Protein AF-A0A7S1BRN6-F1 (afdb_monomer_lite)

Foldseek 3Di:
DKWKKFFDDPPDDLQLQLVLLCVLDVVADSVNSSVQSVVRNVPRMGTSDDDDPVVSVSSCVSSVVSVTDMDMDPPDPDDPPPPPDDDDPPPDDDDDDDDDDDDDD

Secondary structure (DSSP, 8-state):
-EEEEEE--SSS-HHHHHHHHHHH-TTS-HHHHHHHHHHHHHHSEEEEEEE-HHHHHHHHHHHHTTT--EEEEE---S---------------------------

Organism: NCBI:txid216773

InterPro domains:
  IPR003769 Adaptor protein ClpS, core [PF02617] (1-68)
  IPR014719 Ribosomal protein bL12, C-terminal/adaptor protein ClpS-l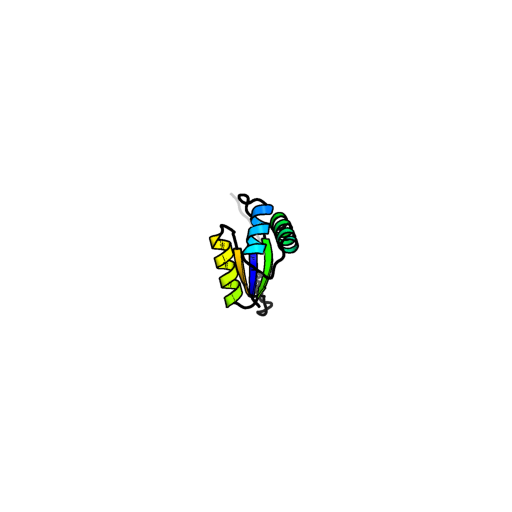ike [G3DSA:3.30.1390.10] (1-75)
  IPR014719 Ribosomal protein bL12, C-terminal/adaptor protein ClpS-like [SSF54736] (1-71)
  IPR022935 ATP-dependent Clp protease adaptor protein ClpS [PTHR33473] (2-75)

pLDDT: mean 83.33, std 19.56, range [42.28, 97.81]

Structure (mmCIF, N/CA/C/O backbone):
data_AF-A0A7S1BRN6-F1
#
_entry.id   AF-A0A7S1BRN6-F1
#
loop_
_atom_site.group_PDB
_atom_site.id
_atom_site.type_symbol
_atom_site.label_atom_id
_atom_site.label_alt_id
_atom_site.label_comp_id
_atom_site.label_asym_id
_atom_site.label_entity_id
_atom_site.label_seq_id
_atom_site.pdbx_PDB_ins_code
_atom_site.Cartn_x
_atom_site.Cartn_y
_atom_site.Cartn_z
_atom_site.occupancy
_atom_site.B_iso_or_equiv
_atom_site.auth_seq_id
_atom_site.auth_comp_id
_atom_site.auth_asym_id
_atom_site.auth_atom_id
_atom_site.pdbx_PDB_model_num
ATOM 1 N N . MET A 1 1 ? -17.439 3.113 4.882 1.00 90.94 1 MET A N 1
ATOM 2 C CA . MET A 1 1 ? -15.995 2.941 5.174 1.00 90.94 1 MET A CA 1
ATOM 3 C C . MET A 1 1 ? -15.162 3.883 4.297 1.00 90.94 1 MET A C 1
ATOM 5 O O . MET A 1 1 ? -15.743 4.573 3.469 1.00 90.94 1 MET A O 1
ATOM 9 N N . TRP A 1 2 ? -13.842 3.970 4.485 1.00 95.75 2 TRP A N 1
ATOM 10 C CA . TRP A 1 2 ? -12.911 4.738 3.646 1.00 95.75 2 TRP A CA 1
ATOM 11 C C . TRP A 1 2 ? -11.803 3.833 3.115 1.00 95.75 2 TRP A C 1
ATOM 13 O O . TRP A 1 2 ? -11.239 3.039 3.861 1.00 95.75 2 TRP A O 1
ATOM 23 N N . LYS A 1 3 ? -11.503 3.963 1.827 1.00 96.25 3 LYS A N 1
ATOM 24 C CA . LYS A 1 3 ? -10.475 3.216 1.105 1.00 96.25 3 LYS A CA 1
ATOM 25 C C . LYS A 1 3 ? -9.189 4.020 1.063 1.00 96.25 3 LYS A C 1
ATOM 27 O O . LYS A 1 3 ? -9.230 5.206 0.743 1.00 96.25 3 LYS A O 1
ATOM 32 N N . VAL A 1 4 ? -8.071 3.360 1.334 1.00 96.81 4 VAL A N 1
ATOM 33 C CA . VAL A 1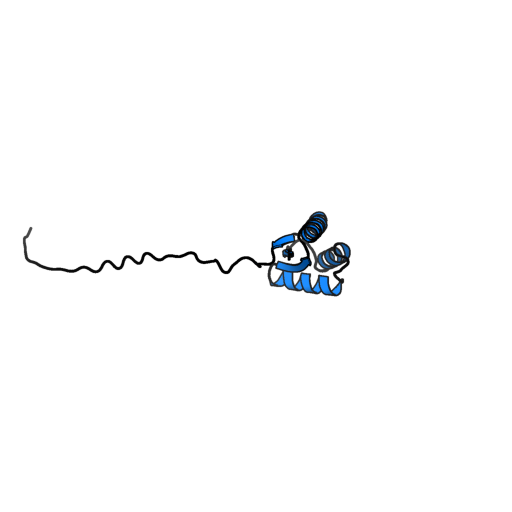 4 ? -6.726 3.871 1.053 1.00 96.81 4 VAL A CA 1
ATOM 34 C C . VAL A 1 4 ? -6.274 3.249 -0.263 1.00 96.81 4 VAL A C 1
ATOM 36 O O . VAL A 1 4 ? -6.256 2.024 -0.390 1.00 96.81 4 VAL A O 1
ATOM 39 N N . LEU A 1 5 ? -5.961 4.085 -1.246 1.00 97.50 5 LEU A N 1
ATOM 40 C CA . LEU A 1 5 ? -5.577 3.673 -2.593 1.00 97.50 5 LEU A CA 1
ATOM 41 C C . LEU A 1 5 ? -4.121 4.058 -2.845 1.00 97.50 5 LEU A C 1
ATOM 43 O O . LEU A 1 5 ? -3.763 5.220 -2.647 1.00 97.50 5 LEU A O 1
ATOM 47 N N . LEU A 1 6 ? -3.320 3.093 -3.289 1.00 97.81 6 LEU A N 1
ATOM 48 C CA . LEU A 1 6 ? -1.963 3.297 -3.792 1.00 97.81 6 LEU A CA 1
ATOM 49 C C . LEU A 1 6 ? -2.020 3.575 -5.292 1.00 97.81 6 LEU A C 1
ATOM 51 O O . LEU A 1 6 ? -2.794 2.926 -5.993 1.00 97.81 6 LEU A O 1
ATOM 55 N N . HIS A 1 7 ? -1.211 4.516 -5.766 1.00 97.06 7 HIS A N 1
ATOM 56 C CA . HIS A 1 7 ? -1.029 4.819 -7.184 1.00 97.06 7 HIS A CA 1
ATOM 57 C C . HIS A 1 7 ? 0.328 4.312 -7.651 1.00 97.06 7 HIS A C 1
ATOM 59 O O . HIS A 1 7 ? 1.299 4.373 -6.899 1.00 97.06 7 HIS A O 1
ATOM 65 N N . ASN A 1 8 ? 0.373 3.801 -8.877 1.00 94.69 8 ASN A N 1
ATOM 66 C CA . ASN A 1 8 ? 1.616 3.364 -9.496 1.00 94.69 8 ASN A CA 1
ATOM 67 C C . ASN A 1 8 ? 2.521 4.565 -9.788 1.00 94.69 8 ASN A C 1
ATOM 69 O O . ASN A 1 8 ? 2.035 5.637 -10.152 1.00 94.69 8 ASN A O 1
ATOM 73 N N . ASP A 1 9 ? 3.828 4.352 -9.681 1.00 91.75 9 ASP A N 1
ATOM 74 C CA . ASP A 1 9 ? 4.859 5.309 -10.065 1.00 91.75 9 ASP A CA 1
ATOM 75 C C . ASP A 1 9 ? 6.045 4.581 -10.723 1.00 91.75 9 ASP A C 1
ATOM 77 O O . ASP A 1 9 ? 6.158 3.359 -10.631 1.00 91.75 9 ASP A O 1
ATOM 81 N N . GLU A 1 10 ? 6.899 5.324 -11.429 1.00 89.00 10 GLU A N 1
ATOM 82 C CA . GLU A 1 10 ? 8.070 4.782 -12.144 1.00 89.00 10 GLU A CA 1
ATOM 83 C C . GLU A 1 10 ? 9.378 4.904 -11.338 1.00 89.00 10 GLU A C 1
ATOM 85 O O . GLU A 1 10 ? 10.450 4.559 -11.831 1.00 89.00 10 GLU A O 1
ATOM 90 N N . ILE A 1 11 ? 9.313 5.425 -10.109 1.00 92.12 11 ILE A N 1
ATOM 91 C CA . ILE A 1 11 ? 10.482 5.799 -9.304 1.00 92.12 11 ILE A CA 1
ATOM 92 C C . ILE A 1 11 ? 10.825 4.691 -8.301 1.00 92.12 11 ILE A C 1
ATOM 94 O O . ILE A 1 11 ? 12.000 4.387 -8.085 1.00 92.12 11 ILE A O 1
ATOM 98 N N . HIS A 1 12 ? 9.819 4.084 -7.670 1.00 94.06 12 HIS A N 1
ATOM 99 C CA . HIS A 1 12 ? 10.004 3.123 -6.588 1.00 94.06 12 HIS A CA 1
ATOM 100 C C . HIS A 1 12 ? 10.006 1.669 -7.071 1.00 94.06 12 HIS A C 1
ATOM 102 O O . HIS A 1 12 ? 9.204 1.248 -7.901 1.00 94.06 12 HIS A O 1
ATOM 108 N N . THR A 1 13 ? 10.880 0.852 -6.478 1.00 95.44 13 THR A N 1
ATOM 109 C CA . THR A 1 13 ? 10.914 -0.594 -6.736 1.00 95.44 13 THR A CA 1
ATOM 110 C C . THR A 1 13 ? 9.790 -1.322 -5.997 1.00 95.44 13 THR A C 1
ATOM 112 O O . THR A 1 13 ? 9.343 -0.893 -4.929 1.00 95.44 13 THR A O 1
ATOM 115 N N . PHE A 1 14 ? 9.388 -2.493 -6.509 1.00 95.06 14 PHE A N 1
ATOM 116 C CA . PHE A 1 14 ? 8.412 -3.363 -5.838 1.00 95.06 14 PHE A CA 1
ATOM 117 C C . PHE A 1 14 ? 8.787 -3.661 -4.386 1.00 95.06 14 PHE A C 1
ATOM 119 O O . PHE A 1 14 ? 7.917 -3.685 -3.517 1.00 95.06 14 PHE A O 1
ATOM 126 N N . GLU A 1 15 ? 10.072 -3.885 -4.108 1.00 95.94 15 GLU A N 1
ATOM 127 C CA . GLU A 1 15 ? 10.549 -4.171 -2.758 1.00 95.94 15 GLU A CA 1
ATOM 128 C C . GLU A 1 15 ? 10.377 -2.969 -1.825 1.00 95.94 15 GLU A C 1
ATOM 130 O O . GLU A 1 15 ? 9.814 -3.125 -0.742 1.00 95.94 15 GLU A O 1
ATOM 135 N N . PHE A 1 16 ? 10.767 -1.767 -2.263 1.00 96.31 16 PHE A N 1
ATOM 136 C CA . PHE A 1 16 ? 10.601 -0.553 -1.465 1.00 96.31 16 PHE A CA 1
ATOM 137 C C . PHE A 1 16 ? 9.130 -0.292 -1.124 1.00 96.31 16 PHE A C 1
ATOM 139 O O . PHE A 1 16 ? 8.793 -0.018 0.031 1.00 96.31 16 PHE A O 1
ATOM 146 N N . VAL A 1 17 ? 8.241 -0.414 -2.114 1.00 96.31 17 VAL A N 1
ATOM 147 C CA . VAL A 1 17 ? 6.796 -0.230 -1.919 1.00 96.31 17 VAL A CA 1
ATOM 148 C C . VAL A 1 17 ? 6.243 -1.291 -0.965 1.00 96.31 17 VAL A C 1
ATOM 150 O O . VAL A 1 17 ? 5.500 -0.963 -0.040 1.00 96.31 17 VAL A O 1
ATOM 153 N N . THR A 1 18 ? 6.642 -2.552 -1.146 1.00 97.06 18 THR A N 1
ATOM 154 C CA . THR A 1 18 ? 6.196 -3.676 -0.312 1.00 97.06 18 THR A CA 1
ATOM 155 C C . THR A 1 18 ? 6.593 -3.480 1.155 1.00 97.06 18 THR A C 1
ATOM 157 O O . THR A 1 18 ? 5.746 -3.585 2.044 1.00 97.06 18 THR A O 1
ATOM 160 N N . GLU A 1 19 ? 7.858 -3.147 1.416 1.00 96.94 19 GLU A N 1
ATOM 161 C CA . GLU A 1 19 ? 8.363 -2.895 2.769 1.00 96.94 19 GLU A CA 1
ATOM 162 C C . GLU A 1 19 ? 7.709 -1.663 3.397 1.00 96.94 19 GLU A C 1
ATOM 164 O O . GLU A 1 19 ? 7.312 -1.679 4.564 1.00 96.94 19 GLU A O 1
ATOM 169 N N . THR A 1 20 ? 7.524 -0.596 2.622 1.00 96.94 20 THR A N 1
ATOM 170 C CA . THR A 1 20 ? 6.886 0.628 3.116 1.00 96.94 20 THR A CA 1
ATOM 171 C C . THR A 1 20 ? 5.434 0.382 3.524 1.00 96.94 20 THR A C 1
ATOM 173 O O . THR A 1 20 ? 5.011 0.842 4.584 1.00 96.94 20 THR A O 1
ATOM 176 N N . LEU A 1 21 ? 4.670 -0.383 2.738 1.00 96.88 21 LEU A N 1
ATOM 177 C CA . LEU A 1 21 ? 3.295 -0.751 3.083 1.00 96.88 21 LEU A CA 1
ATOM 178 C C . LEU A 1 21 ? 3.230 -1.610 4.353 1.00 96.88 21 LEU A C 1
ATOM 180 O O . LEU A 1 21 ? 2.427 -1.317 5.239 1.00 96.88 21 LEU A O 1
ATOM 184 N N . ALA A 1 22 ? 4.074 -2.642 4.449 1.00 96.31 22 ALA A N 1
ATOM 185 C CA . ALA A 1 22 ? 4.083 -3.561 5.587 1.00 96.31 22 ALA A CA 1
ATOM 186 C C . ALA A 1 22 ? 4.544 -2.885 6.892 1.00 96.31 22 ALA A C 1
ATOM 188 O O . ALA A 1 22 ? 4.051 -3.204 7.972 1.00 96.31 22 ALA A O 1
ATOM 189 N N . THR A 1 23 ? 5.464 -1.920 6.804 1.00 95.69 23 THR A N 1
ATOM 190 C CA . THR A 1 23 ? 5.956 -1.173 7.974 1.00 95.69 23 THR A CA 1
ATOM 191 C C . THR A 1 23 ? 5.013 -0.053 8.406 1.00 95.69 23 THR A C 1
ATOM 193 O O . THR A 1 23 ? 4.855 0.185 9.602 1.00 95.69 23 THR A O 1
ATOM 196 N N . ALA A 1 24 ? 4.370 0.643 7.463 1.00 94.94 24 ALA A N 1
ATOM 197 C CA . ALA A 1 24 ? 3.461 1.745 7.776 1.00 94.94 24 ALA A CA 1
ATOM 198 C C . ALA A 1 24 ? 2.092 1.269 8.283 1.00 94.94 24 ALA A C 1
ATOM 200 O O . ALA A 1 24 ? 1.443 1.983 9.049 1.00 94.94 24 ALA A O 1
ATOM 201 N N . ILE A 1 25 ? 1.640 0.085 7.857 1.00 94.12 25 ILE A N 1
ATOM 202 C CA . ILE A 1 25 ? 0.327 -0.457 8.207 1.00 94.12 25 ILE A CA 1
ATOM 203 C C . ILE A 1 25 ? 0.515 -1.839 8.849 1.00 94.12 25 ILE A C 1
ATOM 205 O O . ILE A 1 25 ? 0.603 -2.833 8.131 1.00 94.12 25 ILE A O 1
ATOM 209 N N . PRO A 1 26 ? 0.489 -1.942 10.194 1.00 90.38 26 PRO A N 1
ATOM 210 C CA . PRO A 1 26 ? 0.774 -3.191 10.915 1.00 90.38 26 PRO A CA 1
ATOM 211 C C . PRO A 1 26 ? -0.168 -4.355 10.585 1.00 90.38 26 PRO A C 1
ATOM 213 O O . PRO A 1 26 ? 0.138 -5.510 10.863 1.00 90.38 26 PRO A O 1
ATOM 216 N N . THR A 1 27 ? -1.341 -4.060 10.021 1.00 92.75 27 THR A N 1
ATOM 217 C CA . THR A 1 27 ? -2.330 -5.065 9.618 1.00 92.75 27 THR A CA 1
ATOM 218 C C . THR A 1 27 ? -2.070 -5.649 8.227 1.00 92.75 27 THR A C 1
ATOM 220 O O . THR A 1 27 ? -2.789 -6.557 7.813 1.00 92.75 27 THR A O 1
ATOM 223 N N . ILE A 1 28 ? -1.071 -5.146 7.494 1.00 94.94 28 ILE A N 1
ATOM 224 C CA . ILE A 1 28 ? -0.691 -5.623 6.164 1.00 94.94 28 ILE A CA 1
ATOM 225 C C . ILE A 1 28 ? 0.614 -6.407 6.274 1.00 94.94 28 ILE A C 1
ATOM 227 O O . ILE A 1 28 ? 1.653 -5.882 6.659 1.00 94.94 28 ILE A O 1
ATOM 231 N N . THR A 1 29 ? 0.565 -7.681 5.897 1.00 96.69 29 THR A N 1
ATOM 232 C CA . THR A 1 29 ? 1.765 -8.519 5.813 1.00 96.69 29 THR A CA 1
ATOM 233 C C . THR A 1 29 ? 2.582 -8.173 4.569 1.00 96.69 29 THR A C 1
ATOM 235 O O . THR A 1 29 ? 2.033 -7.698 3.573 1.00 96.69 29 THR A O 1
ATOM 238 N N . ARG A 1 30 ? 3.885 -8.489 4.572 1.00 96.00 30 ARG A N 1
ATOM 239 C CA . ARG A 1 30 ? 4.764 -8.312 3.397 1.00 96.00 30 ARG A CA 1
ATOM 240 C C . ARG A 1 30 ? 4.201 -8.994 2.144 1.00 96.00 30 ARG A C 1
ATOM 242 O O . ARG A 1 30 ? 4.189 -8.401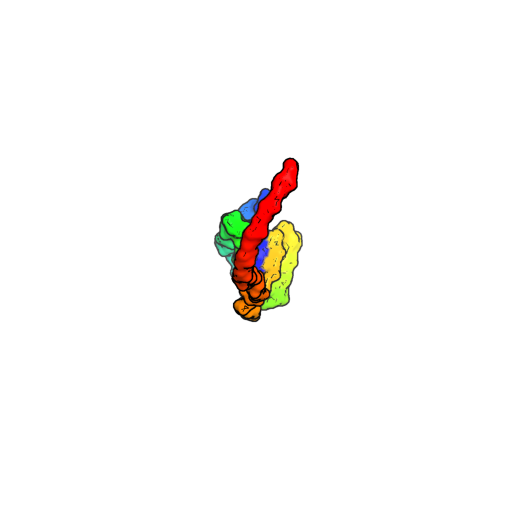 1.073 1.00 96.00 30 ARG A O 1
ATOM 249 N N . MET A 1 31 ? 3.663 -10.207 2.289 1.00 96.56 31 MET A N 1
ATOM 250 C CA . MET A 1 31 ? 3.012 -10.930 1.190 1.00 96.56 31 MET A CA 1
ATOM 251 C C . MET A 1 31 ? 1.827 -10.142 0.622 1.00 96.56 31 MET A C 1
ATOM 253 O O . MET A 1 31 ? 1.733 -9.955 -0.588 1.00 96.56 31 MET A O 1
ATOM 257 N N . LYS A 1 32 ? 0.957 -9.605 1.489 1.00 96.75 32 LYS A N 1
ATOM 258 C CA . LYS A 1 32 ? -0.198 -8.830 1.034 1.00 96.75 32 LYS A CA 1
ATOM 259 C C . LYS A 1 32 ? 0.209 -7.503 0.395 1.00 96.75 32 LYS A C 1
ATOM 261 O O . LYS A 1 32 ? -0.367 -7.105 -0.614 1.00 96.75 32 LYS A O 1
ATOM 266 N N . ALA A 1 33 ? 1.211 -6.837 0.961 1.00 97.31 33 ALA A N 1
ATOM 267 C CA . ALA A 1 33 ? 1.792 -5.628 0.394 1.00 97.31 33 ALA A CA 1
ATOM 268 C C . ALA A 1 33 ? 2.347 -5.873 -1.018 1.00 97.31 33 ALA A C 1
ATOM 270 O O . ALA A 1 33 ? 2.117 -5.059 -1.912 1.00 97.31 33 ALA A O 1
ATOM 271 N N . HIS A 1 34 ? 2.995 -7.018 -1.241 1.00 97.00 34 HIS A N 1
ATOM 272 C CA . HIS A 1 34 ? 3.504 -7.392 -2.554 1.00 97.00 34 HIS A CA 1
ATOM 273 C C . HIS A 1 34 ? 2.371 -7.582 -3.574 1.00 97.00 34 HIS A C 1
ATOM 275 O O . HIS A 1 34 ? 2.425 -7.006 -4.658 1.00 97.00 34 HIS A O 1
ATOM 281 N N . GLU A 1 35 ? 1.299 -8.298 -3.214 1.00 97.44 35 GLU A N 1
ATOM 282 C CA . GLU A 1 35 ? 0.110 -8.447 -4.073 1.00 97.44 35 GLU A CA 1
ATOM 283 C C . GLU A 1 35 ? -0.512 -7.095 -4.454 1.00 97.44 35 GLU A C 1
ATOM 285 O O . GLU A 1 35 ? -0.893 -6.876 -5.608 1.00 97.44 35 GLU A O 1
ATOM 290 N N . ILE A 1 36 ? -0.609 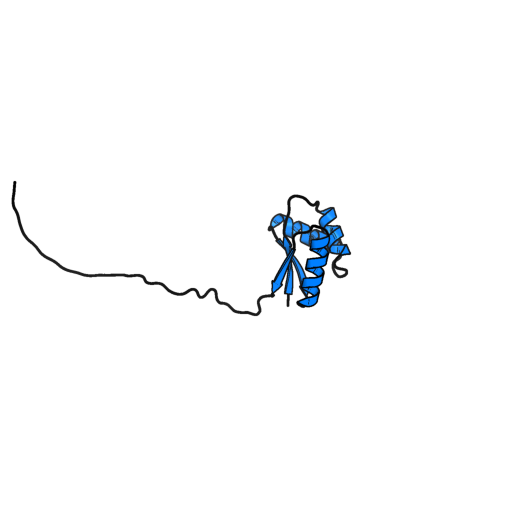-6.171 -3.491 1.00 96.88 36 ILE A N 1
ATOM 291 C CA . ILE A 1 36 ? -1.115 -4.812 -3.723 1.00 96.88 36 ILE A CA 1
ATOM 292 C C . ILE A 1 36 ? -0.199 -4.069 -4.695 1.00 96.88 36 ILE A C 1
ATOM 294 O O . ILE A 1 36 ? -0.695 -3.404 -5.605 1.00 96.88 36 ILE A O 1
ATOM 298 N N . CYS A 1 37 ? 1.118 -4.197 -4.536 1.00 96.06 37 CYS A N 1
ATOM 299 C CA . CYS A 1 37 ? 2.098 -3.569 -5.414 1.00 96.06 37 CYS A CA 1
ATOM 300 C C . CYS A 1 37 ? 1.978 -4.090 -6.854 1.00 96.06 37 CYS A C 1
ATOM 302 O O . CYS A 1 37 ? 1.870 -3.296 -7.785 1.00 96.06 37 CYS A O 1
ATOM 304 N N . VAL A 1 38 ? 1.899 -5.412 -7.040 1.00 96.12 38 VAL A N 1
ATOM 305 C CA . VAL A 1 38 ? 1.689 -6.042 -8.357 1.00 96.12 38 VAL A CA 1
ATOM 306 C C . VAL A 1 38 ? 0.362 -5.599 -8.973 1.00 96.12 38 VAL A C 1
ATOM 308 O O . VAL A 1 38 ? 0.306 -5.240 -10.148 1.00 96.12 38 VAL A O 1
ATOM 311 N N . THR A 1 39 ? -0.713 -5.563 -8.187 1.00 96.75 39 THR A N 1
ATOM 312 C CA . THR A 1 39 ? -2.022 -5.095 -8.667 1.00 96.75 39 THR A CA 1
ATOM 313 C C . THR A 1 39 ? -1.959 -3.634 -9.109 1.00 96.75 39 THR A C 1
ATOM 315 O O . THR A 1 39 ? -2.477 -3.291 -10.169 1.00 96.75 39 THR A O 1
ATOM 318 N N . THR A 1 40 ? -1.301 -2.789 -8.315 1.00 97.25 40 THR A N 1
ATOM 319 C CA . THR A 1 40 ? -1.148 -1.355 -8.579 1.00 97.25 40 THR A CA 1
ATOM 320 C C . THR A 1 40 ? -0.353 -1.107 -9.851 1.00 97.25 40 THR A C 1
ATOM 322 O O . THR A 1 40 ? -0.787 -0.312 -10.676 1.00 97.25 40 THR A O 1
ATOM 325 N N . HIS A 1 41 ? 0.745 -1.834 -10.047 1.00 94.75 41 HIS A N 1
ATOM 326 C CA . HIS A 1 41 ? 1.567 -1.730 -11.247 1.00 94.75 41 HIS A CA 1
ATOM 327 C C . HIS A 1 41 ? 0.776 -2.028 -12.525 1.00 94.75 41 HIS A C 1
ATOM 329 O O . HIS A 1 41 ? 0.849 -1.278 -13.492 1.00 94.75 41 HIS A O 1
ATOM 335 N N . ASN A 1 42 ? -0.048 -3.079 -12.505 1.00 94.81 42 ASN A N 1
ATOM 336 C CA . ASN A 1 42 ? -0.820 -3.491 -13.678 1.00 94.81 42 ASN A CA 1
ATOM 337 C C . ASN A 1 42 ? -2.038 -2.594 -13.973 1.00 94.81 42 ASN A C 1
ATOM 339 O O . ASN A 1 42 ? -2.423 -2.449 -15.128 1.00 94.81 42 ASN A O 1
ATOM 343 N N . HIS A 1 43 ? -2.665 -2.005 -12.949 1.00 95.50 43 HIS A N 1
ATOM 344 C CA . HIS A 1 43 ? -3.932 -1.265 -13.095 1.00 95.50 43 HIS A CA 1
ATOM 345 C C . HIS A 1 43 ? -3.800 0.250 -12.866 1.00 95.50 43 HIS A C 1
ATOM 347 O O . HIS A 1 43 ? -4.803 0.965 -12.845 1.00 95.50 43 HIS A O 1
ATOM 353 N N . GLY A 1 44 ? -2.591 0.745 -12.599 1.00 94.75 44 GLY A N 1
ATOM 354 C CA . GLY A 1 44 ? -2.311 2.132 -12.216 1.00 94.75 44 GLY A CA 1
ATOM 355 C C . GLY A 1 44 ? -2.681 2.487 -10.769 1.00 94.75 44 GLY A C 1
ATOM 356 O O . GLY A 1 44 ? -2.146 3.449 -10.223 1.00 94.75 44 GLY A O 1
ATOM 357 N N . ARG A 1 45 ? -3.564 1.718 -10.114 1.00 95.69 45 ARG A N 1
ATOM 358 C CA . ARG A 1 45 ? -3.936 1.895 -8.701 1.00 95.69 45 ARG A CA 1
ATOM 359 C C . ARG A 1 45 ? -4.332 0.583 -8.023 1.00 95.69 45 ARG A C 1
ATOM 361 O O . ARG A 1 45 ? -4.895 -0.298 -8.668 1.00 95.69 45 ARG A O 1
ATOM 368 N N . GLY A 1 46 ? -4.129 0.483 -6.712 1.00 96.44 46 GLY A N 1
ATOM 369 C CA . GLY A 1 46 ? -4.501 -0.686 -5.909 1.00 96.44 46 GLY A CA 1
ATOM 370 C C . GLY A 1 46 ? -5.123 -0.322 -4.563 1.00 96.44 46 GLY A C 1
ATOM 371 O O . GLY A 1 46 ? -4.788 0.690 -3.948 1.00 96.44 46 GLY A O 1
ATOM 372 N N . LEU A 1 47 ? -6.055 -1.156 -4.093 1.00 96.88 47 LEU A N 1
ATOM 373 C CA . LEU A 1 47 ? -6.657 -1.011 -2.767 1.00 96.88 47 LEU A CA 1
ATOM 374 C C . LEU A 1 47 ? -5.696 -1.532 -1.698 1.00 96.88 47 LEU A C 1
ATOM 376 O O . LEU A 1 47 ? -5.391 -2.720 -1.669 1.00 96.88 47 LEU A O 1
ATOM 380 N N . VAL A 1 48 ? -5.285 -0.653 -0.787 1.00 96.50 48 VAL A N 1
ATOM 381 C CA . VAL A 1 48 ? -4.398 -1.003 0.327 1.00 96.50 48 VAL A CA 1
ATOM 382 C C . VAL A 1 48 ? -5.203 -1.566 1.495 1.00 96.50 48 VAL A C 1
ATOM 384 O O . VAL A 1 48 ? -4.959 -2.670 1.971 1.00 96.50 48 VAL A O 1
ATOM 387 N N . THR A 1 49 ? -6.190 -0.803 1.968 1.00 95.69 49 THR A N 1
ATOM 388 C CA . THR A 1 49 ? -7.062 -1.206 3.076 1.00 95.69 49 THR A CA 1
ATOM 389 C C . THR A 1 49 ? -8.350 -0.384 3.089 1.00 95.69 49 THR A C 1
ATOM 391 O O . THR A 1 49 ? -8.444 0.663 2.442 1.00 95.69 49 THR A O 1
ATOM 394 N N . THR A 1 50 ? -9.347 -0.860 3.835 1.00 95.56 50 THR A N 1
ATOM 395 C CA . THR A 1 50 ? -10.630 -0.184 4.047 1.00 95.56 50 THR A CA 1
ATOM 396 C C . THR A 1 50 ? -10.873 -0.022 5.545 1.00 95.56 50 THR A C 1
ATOM 398 O O . THR A 1 50 ? -10.994 -1.006 6.265 1.00 95.56 50 THR A O 1
ATOM 401 N N . VAL A 1 51 ? -10.911 1.221 6.024 1.00 95.19 51 VAL A N 1
ATOM 402 C CA . VAL A 1 51 ? -10.927 1.576 7.455 1.00 95.19 51 VAL A CA 1
ATOM 403 C C . VAL A 1 51 ? -11.816 2.805 7.699 1.00 95.19 51 VAL A C 1
ATOM 405 O O . VAL A 1 51 ? -12.401 3.360 6.767 1.00 95.19 51 VAL A O 1
ATOM 408 N N . TRP A 1 52 ? -11.971 3.259 8.945 1.00 95.62 52 TRP A N 1
ATOM 409 C CA . TRP A 1 52 ? -12.674 4.519 9.223 1.00 95.62 52 TRP A CA 1
ATOM 410 C C . TRP A 1 52 ? -11.853 5.742 8.782 1.00 95.62 52 TRP A C 1
ATOM 412 O O . TRP A 1 52 ? -10.632 5.676 8.648 1.00 95.62 52 TRP A O 1
ATOM 422 N N . LYS A 1 53 ? -12.524 6.888 8.590 1.00 94.56 53 LYS A N 1
ATOM 423 C CA . LYS A 1 53 ? -11.933 8.105 7.996 1.00 94.56 53 LYS A CA 1
ATOM 424 C C . LYS A 1 53 ? -10.619 8.525 8.657 1.00 94.56 53 LYS A C 1
ATOM 426 O O . LYS A 1 53 ? -9.636 8.721 7.960 1.00 94.56 53 LYS A O 1
ATOM 431 N N . SER A 1 54 ? -10.614 8.632 9.989 1.00 96.38 54 SER A N 1
ATOM 432 C CA . SER A 1 54 ? -9.440 9.082 10.750 1.00 96.38 54 SER A CA 1
ATOM 433 C C . SER A 1 54 ? -8.212 8.201 10.482 1.00 96.38 54 SER A C 1
ATOM 435 O O . SER A 1 54 ? -7.161 8.706 10.096 1.00 96.38 54 SER A O 1
ATOM 437 N N . GLN A 1 55 ? -8.372 6.876 10.554 1.00 95.38 55 GLN A N 1
ATOM 438 C CA . GLN A 1 55 ? -7.282 5.934 10.300 1.00 95.38 55 GLN A CA 1
ATOM 439 C C . GLN A 1 55 ? -6.867 5.911 8.825 1.00 95.38 55 GLN A C 1
ATOM 441 O O . GLN A 1 55 ? -5.679 5.823 8.535 1.00 95.38 55 GLN A O 1
ATOM 446 N N . ALA A 1 56 ? -7.808 6.055 7.884 1.00 96.06 56 ALA A N 1
ATOM 447 C CA . ALA A 1 56 ? -7.471 6.180 6.465 1.00 96.06 56 ALA A CA 1
ATOM 448 C C . ALA A 1 56 ? -6.581 7.407 6.216 1.00 96.06 56 ALA A C 1
ATOM 450 O O . ALA A 1 56 ? -5.583 7.310 5.506 1.00 96.06 56 ALA A O 1
ATOM 451 N N . THR A 1 57 ? -6.907 8.547 6.834 1.00 95.62 57 THR A N 1
ATOM 452 C CA . THR A 1 57 ? -6.102 9.771 6.752 1.00 95.62 57 THR A CA 1
ATOM 453 C C . THR A 1 57 ? -4.720 9.584 7.381 1.00 95.62 57 THR A C 1
ATOM 455 O O . THR A 1 57 ? -3.732 9.981 6.771 1.00 95.62 57 THR A O 1
ATOM 458 N N . GLN A 1 58 ? -4.621 8.937 8.547 1.00 96.38 58 GLN A N 1
ATOM 459 C CA . GLN A 1 58 ? -3.328 8.650 9.184 1.00 96.38 58 GLN A CA 1
ATOM 460 C C . GLN A 1 58 ? -2.437 7.759 8.310 1.00 96.38 58 GLN A C 1
ATOM 462 O O . GLN A 1 58 ? -1.274 8.095 8.093 1.00 96.38 58 GLN A O 1
ATOM 467 N N . HIS A 1 59 ? -2.990 6.677 7.752 1.00 95.94 59 HIS A N 1
ATOM 468 C CA . HIS A 1 59 ? -2.273 5.782 6.837 1.00 95.94 59 HIS A CA 1
ATOM 469 C C . HIS A 1 59 ? -1.815 6.512 5.576 1.00 95.94 59 HIS A C 1
ATOM 471 O O . HIS A 1 59 ? -0.667 6.376 5.164 1.00 95.94 59 HIS A O 1
ATOM 477 N N . CYS A 1 60 ? -2.686 7.339 4.996 1.00 96.00 60 CYS A N 1
ATOM 478 C CA . CYS A 1 60 ? -2.365 8.152 3.827 1.00 96.00 60 CYS A CA 1
ATOM 479 C C . CYS A 1 60 ? -1.176 9.083 4.095 1.00 96.00 60 CYS A C 1
ATOM 481 O O . CYS A 1 60 ? -0.217 9.095 3.330 1.00 96.00 60 CYS A O 1
ATOM 483 N N . ILE A 1 61 ? -1.201 9.814 5.214 1.00 96.56 61 ILE A N 1
ATOM 484 C CA . ILE A 1 61 ? -0.110 10.714 5.607 1.00 96.56 61 ILE A CA 1
ATOM 485 C C . ILE A 1 61 ? 1.181 9.924 5.853 1.00 96.56 61 ILE A C 1
ATOM 487 O O . ILE A 1 61 ? 2.248 10.340 5.406 1.00 96.56 61 ILE A O 1
ATOM 491 N N . ALA A 1 62 ? 1.110 8.786 6.549 1.00 96.25 62 ALA A N 1
ATOM 492 C CA . ALA A 1 62 ? 2.282 7.964 6.843 1.00 96.25 62 ALA A CA 1
ATOM 493 C C . ALA A 1 62 ? 2.980 7.472 5.564 1.00 96.25 62 ALA A C 1
ATOM 495 O O . ALA A 1 62 ? 4.202 7.570 5.464 1.00 96.25 62 ALA A O 1
ATOM 496 N N . LEU A 1 63 ? 2.209 7.009 4.576 1.00 96.44 63 LEU A N 1
ATOM 497 C CA . LEU A 1 63 ? 2.726 6.541 3.288 1.00 96.44 63 LEU A CA 1
ATOM 498 C C . LEU A 1 63 ? 3.264 7.698 2.427 1.00 96.44 63 LEU A C 1
ATOM 500 O O . LEU A 1 63 ? 4.350 7.579 1.864 1.00 96.44 63 LEU A O 1
ATOM 504 N N . GLN A 1 64 ? 2.580 8.849 2.396 1.00 96.31 64 GLN A N 1
ATOM 505 C CA . GLN A 1 64 ? 3.061 10.043 1.679 1.00 96.31 64 GLN A CA 1
ATOM 506 C C . GLN A 1 64 ? 4.382 10.567 2.246 1.00 96.31 64 GLN A C 1
ATOM 508 O O . GLN A 1 64 ? 5.271 10.946 1.491 1.00 96.31 64 GLN A O 1
ATOM 513 N N . ARG A 1 65 ? 4.568 10.531 3.573 1.00 96.38 65 ARG A N 1
ATOM 514 C CA . ARG A 1 65 ? 5.840 10.920 4.216 1.00 96.38 65 ARG A CA 1
ATOM 515 C C . ARG A 1 65 ? 7.013 10.017 3.831 1.00 96.38 65 ARG A C 1
ATOM 517 O O . ARG A 1 65 ? 8.158 10.407 4.037 1.00 96.38 65 ARG A O 1
ATOM 524 N N . LYS A 1 66 ? 6.740 8.823 3.303 1.00 94.94 66 LYS A N 1
ATOM 525 C CA . LYS A 1 66 ? 7.739 7.887 2.772 1.00 94.94 66 LYS A CA 1
ATOM 526 C C . LYS A 1 66 ? 7.963 8.041 1.263 1.00 94.94 66 LYS A C 1
ATOM 528 O O . LYS A 1 66 ? 8.796 7.328 0.724 1.00 94.94 66 LYS A O 1
ATOM 533 N N . GLY A 1 67 ? 7.257 8.965 0.606 1.00 94.94 67 GLY A N 1
ATOM 534 C CA . GLY A 1 67 ? 7.385 9.244 -0.826 1.00 94.94 67 GLY A CA 1
ATOM 535 C C . GLY A 1 67 ? 6.360 8.532 -1.710 1.00 94.94 67 GLY A C 1
ATOM 536 O O . GLY A 1 67 ? 6.369 8.741 -2.918 1.00 94.94 67 GLY A O 1
ATOM 537 N N . LEU A 1 68 ? 5.453 7.727 -1.142 1.00 95.88 68 LEU A N 1
ATOM 538 C CA . LEU A 1 68 ? 4.465 6.999 -1.939 1.00 95.88 68 LEU A CA 1
ATOM 539 C C . LEU A 1 68 ? 3.274 7.875 -2.330 1.00 95.88 68 LEU A C 1
ATOM 541 O O . LEU A 1 68 ? 2.733 8.635 -1.521 1.00 95.88 68 LEU A O 1
ATOM 545 N N . SER A 1 69 ? 2.800 7.682 -3.558 1.00 96.44 69 SER A N 1
ATOM 546 C CA . SER A 1 69 ? 1.597 8.340 -4.061 1.00 96.44 69 SER A CA 1
ATOM 547 C C . SER A 1 69 ? 0.348 7.576 -3.621 1.00 96.44 69 SER A C 1
ATOM 549 O O . SER A 1 69 ? 0.041 6.495 -4.118 1.00 96.44 69 SER A O 1
ATOM 551 N N . VAL A 1 70 ? -0.395 8.137 -2.665 1.00 97.00 70 VAL A N 1
ATOM 552 C CA . VAL A 1 70 ? -1.613 7.531 -2.099 1.00 97.00 70 VAL A CA 1
ATOM 553 C C . VAL A 1 70 ? -2.745 8.544 -1.969 1.00 97.00 70 VAL A C 1
ATOM 555 O O . VAL A 1 70 ? -2.518 9.744 -1.812 1.00 97.00 70 VAL A O 1
ATOM 558 N N . SER A 1 71 ? -3.981 8.048 -2.002 1.00 96.69 71 SER A N 1
ATOM 559 C CA . SER A 1 71 ? -5.199 8.848 -1.836 1.00 96.69 71 SER A CA 1
ATOM 560 C C . SER A 1 71 ? -6.236 8.122 -0.980 1.00 96.69 71 SER A C 1
ATOM 562 O O . SER A 1 71 ? -6.211 6.895 -0.864 1.00 96.69 71 SER A O 1
ATOM 564 N N . VAL A 1 72 ? -7.170 8.877 -0.394 1.00 96.50 72 VAL A N 1
ATOM 565 C CA . VAL A 1 72 ? -8.300 8.324 0.362 1.00 96.50 72 VAL A CA 1
ATOM 566 C C . VAL A 1 72 ? -9.616 8.598 -0.351 1.00 96.50 72 VAL A C 1
ATOM 568 O O . VAL A 1 72 ? -9.876 9.717 -0.783 1.00 96.50 72 VAL A O 1
ATOM 571 N N . ALA A 1 73 ? -10.473 7.585 -0.440 1.00 94.81 73 ALA A N 1
ATOM 572 C CA . ALA A 1 73 ? -11.794 7.696 -1.052 1.00 94.81 73 ALA A CA 1
ATOM 573 C C . ALA A 1 73 ? -12.864 7.136 -0.114 1.00 94.81 73 ALA A C 1
ATOM 575 O O . ALA A 1 73 ? -12.646 6.128 0.559 1.00 94.81 73 ALA A O 1
ATOM 576 N N . LYS A 1 74 ? -14.042 7.764 -0.059 1.00 92.69 74 LYS A N 1
ATOM 577 C CA . LYS A 1 74 ? -15.173 7.196 0.683 1.00 92.69 74 LYS A CA 1
ATOM 578 C C . LYS A 1 74 ? -15.677 5.965 -0.071 1.00 92.69 74 LYS A C 1
ATOM 580 O O . LYS A 1 74 ? -15.931 6.032 -1.269 1.00 92.69 74 LYS A O 1
ATOM 585 N N . ASP A 1 75 ? -15.802 4.842 0.629 1.00 81.88 75 ASP A N 1
ATOM 586 C CA . ASP A 1 75 ? -16.454 3.656 0.084 1.00 81.88 75 ASP A CA 1
ATOM 587 C C . ASP A 1 75 ? -17.924 4.006 -0.174 1.00 81.88 75 ASP A C 1
ATOM 589 O O . ASP A 1 75 ? -18.628 4.438 0.744 1.00 81.88 75 ASP A O 1
ATOM 593 N N . GLY A 1 76 ? -18.326 3.948 -1.443 1.00 69.06 76 GLY A N 1
ATOM 594 C CA . GLY A 1 76 ? -19.565 4.521 -1.953 1.00 69.06 76 GLY A CA 1
ATOM 595 C C . GLY A 1 76 ? -20.816 3.817 -1.439 1.00 69.06 76 GLY A C 1
ATOM 596 O O . GLY A 1 76 ? -21.436 3.048 -2.156 1.00 69.06 76 GLY A O 1
ATOM 597 N N . SER A 1 77 ? -21.238 4.143 -0.223 1.00 52.69 77 SER A N 1
ATOM 598 C CA . SER A 1 77 ? -22.652 4.184 0.158 1.00 52.69 77 SER A CA 1
ATOM 599 C C . SER A 1 77 ? -23.091 5.643 0.005 1.00 52.69 77 SER A C 1
ATOM 601 O O . SER A 1 77 ? -22.960 6.455 0.923 1.00 52.69 77 SER A O 1
ATOM 603 N N . GLY A 1 78 ? -23.470 5.996 -1.227 1.00 45.34 78 GLY A N 1
ATOM 604 C CA . GLY A 1 78 ? -23.768 7.364 -1.654 1.00 45.34 78 GLY A CA 1
ATOM 605 C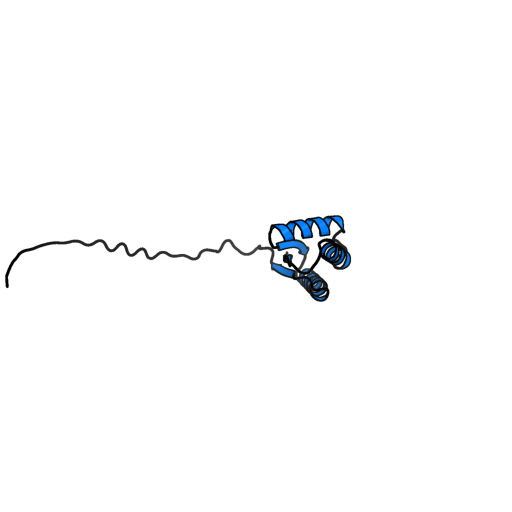 C . GLY A 1 78 ? -24.151 7.475 -3.134 1.00 45.34 78 GLY A C 1
ATOM 606 O O . GLY A 1 78 ? -23.561 8.286 -3.833 1.00 45.34 78 GLY A O 1
ATOM 607 N N . GLY A 1 79 ? -25.119 6.656 -3.574 1.00 42.28 79 GLY A N 1
ATOM 608 C CA . GLY A 1 79 ? -26.001 6.912 -4.727 1.00 42.28 79 GLY A CA 1
ATOM 609 C C . GLY A 1 79 ? -25.596 6.337 -6.100 1.00 42.28 79 GLY A C 1
ATOM 610 O O . GLY A 1 79 ? -24.491 6.606 -6.568 1.00 42.28 79 GLY A O 1
ATOM 611 N N . PRO A 1 80 ? -26.504 5.643 -6.823 1.00 53.75 80 PRO A N 1
ATOM 612 C CA . PRO A 1 80 ? -26.476 5.656 -8.279 1.00 53.75 80 PRO A CA 1
ATOM 613 C C . PRO A 1 80 ? -26.967 7.039 -8.724 1.00 53.75 80 PRO A C 1
ATOM 615 O O . PRO A 1 80 ? -28.165 7.293 -8.779 1.00 53.75 80 PRO A O 1
ATOM 618 N N . ASN A 1 81 ? -26.055 7.974 -8.975 1.00 53.16 81 ASN A N 1
ATOM 619 C CA . ASN A 1 81 ? -26.406 9.213 -9.666 1.00 53.16 81 ASN A CA 1
ATOM 620 C C . ASN A 1 81 ? -25.227 9.719 -10.510 1.00 53.16 81 ASN A C 1
ATOM 622 O O . ASN A 1 81 ? -24.616 10.743 -10.231 1.00 53.16 81 ASN A O 1
ATOM 626 N N . GLN A 1 82 ? -24.918 8.966 -11.566 1.00 55.25 82 GLN A N 1
ATOM 627 C CA . GLN A 1 82 ? -24.701 9.585 -12.873 1.00 55.25 82 GLN A CA 1
ATOM 628 C C . GLN A 1 82 ? -26.049 9.556 -13.607 1.00 55.25 82 GLN A C 1
ATOM 630 O O . GLN A 1 82 ? -26.240 8.845 -14.584 1.00 55.25 82 GLN A O 1
ATOM 635 N N . GLY A 1 83 ? -27.027 10.267 -13.049 1.00 48.16 83 GLY A N 1
ATOM 636 C CA . GLY A 1 83 ? -28.227 10.720 -13.730 1.00 48.16 83 GLY A CA 1
ATOM 637 C C . GLY A 1 83 ? -27.977 12.145 -14.203 1.00 48.16 83 GLY A C 1
ATOM 638 O O . GLY A 1 83 ? -28.511 13.092 -13.639 1.00 48.16 83 GLY A O 1
ATOM 639 N N . GLY A 1 84 ? -27.127 12.292 -15.217 1.00 46.03 84 GLY A N 1
ATOM 640 C CA . GLY A 1 84 ? -27.119 13.480 -16.063 1.00 46.03 84 GLY A CA 1
ATOM 641 C C . GLY A 1 84 ? -28.106 13.264 -17.205 1.00 46.03 84 GLY A C 1
ATOM 642 O O . GLY A 1 84 ? -27.697 12.878 -18.293 1.00 46.03 84 GLY A O 1
ATOM 643 N N . GLY A 1 85 ? -29.403 13.437 -16.928 1.00 44.59 85 GLY A N 1
ATOM 644 C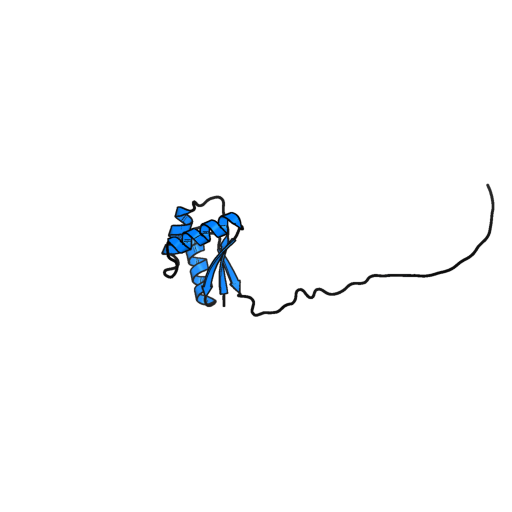 CA . GLY A 1 85 ? -30.376 13.789 -17.967 1.00 44.59 85 GLY A CA 1
ATOM 645 C C . GLY A 1 85 ? -30.099 15.217 -18.469 1.00 44.59 85 GLY A C 1
ATOM 646 O O . GLY A 1 85 ? -29.414 15.978 -17.795 1.00 44.59 85 GLY A O 1
ATOM 647 N N . GLY A 1 86 ? -30.573 15.654 -19.628 1.00 45.47 86 GLY A N 1
ATOM 648 C CA . GLY A 1 86 ? -31.522 15.041 -20.540 1.00 45.47 86 GLY A CA 1
ATOM 649 C C . GLY A 1 86 ? -31.182 15.389 -21.986 1.00 45.47 86 GLY A C 1
ATOM 650 O O . GLY A 1 86 ? -30.316 16.217 -22.264 1.00 45.47 86 GLY A O 1
ATOM 651 N N . GLY A 1 87 ? -31.837 14.673 -22.893 1.00 55.31 87 GLY A N 1
ATOM 652 C CA . GLY A 1 87 ? -31.807 14.989 -24.306 1.00 55.31 87 GLY A CA 1
ATOM 653 C C . GLY A 1 87 ? -32.723 16.160 -24.626 1.00 55.31 87 GLY A C 1
ATOM 654 O O . GLY A 1 87 ? -33.812 16.256 -24.075 1.00 55.31 87 GLY A O 1
ATOM 655 N N . ASP A 1 88 ? -32.295 16.950 -25.600 1.00 49.72 88 ASP A N 1
ATOM 656 C CA . ASP A 1 88 ? -33.162 17.753 -26.448 1.00 49.72 88 ASP A CA 1
ATOM 657 C C . ASP A 1 88 ? -32.842 17.340 -27.888 1.00 49.72 88 ASP A C 1
ATOM 659 O O . ASP A 1 88 ? -31.996 17.911 -28.574 1.00 49.72 88 ASP A O 1
ATOM 663 N N . GLY A 1 89 ? -33.450 16.230 -28.310 1.00 54.09 89 GLY A N 1
ATOM 664 C CA . GLY A 1 89 ? -33.533 15.879 -29.719 1.00 54.09 89 GLY A CA 1
ATOM 665 C C . GLY A 1 89 ? -34.590 16.767 -30.357 1.00 54.09 89 GLY A C 1
ATOM 666 O O . GLY A 1 89 ? -35.771 16.429 -30.314 1.00 54.09 89 GLY A O 1
ATOM 667 N N . ASP A 1 90 ? -34.169 17.896 -30.924 1.00 55.44 90 ASP A N 1
ATOM 668 C CA . ASP A 1 90 ? -35.018 18.751 -31.754 1.00 55.44 90 ASP A CA 1
ATOM 669 C C . ASP A 1 90 ? -35.274 18.043 -33.096 1.00 55.44 90 ASP A C 1
ATOM 671 O O . ASP A 1 90 ? -34.589 18.224 -34.100 1.00 55.44 90 ASP A O 1
ATOM 675 N N . GLY A 1 91 ? -36.229 17.114 -33.073 1.00 55.03 91 GLY A N 1
ATOM 676 C CA . GLY A 1 91 ? -36.824 16.498 -34.250 1.00 55.03 91 GLY A CA 1
ATOM 677 C C . GLY A 1 91 ? -37.895 17.417 -34.826 1.00 55.03 91 GLY A C 1
ATOM 678 O O . GLY A 1 91 ? -39.083 17.107 -34.742 1.00 55.03 91 GLY A O 1
ATOM 679 N N . GLY A 1 92 ? -37.481 18.552 -35.387 1.00 49.66 92 GLY A N 1
ATOM 680 C CA . GLY A 1 92 ? -38.348 19.465 -36.124 1.00 49.66 92 GLY A CA 1
ATOM 681 C C . GLY A 1 92 ? -38.733 18.896 -37.489 1.00 49.66 92 GLY A C 1
ATOM 682 O O . GLY A 1 92 ? -38.064 19.138 -38.490 1.00 49.66 92 GLY A O 1
ATOM 683 N N . GLY A 1 93 ? -39.821 18.126 -37.531 1.00 54.94 93 GLY A N 1
ATOM 684 C CA . GLY A 1 93 ? -40.538 17.794 -38.759 1.00 54.94 93 GLY A CA 1
ATOM 685 C C . GLY A 1 93 ? -41.542 18.889 -39.137 1.00 54.94 93 GLY A C 1
ATOM 686 O O . GLY A 1 93 ? -42.411 19.241 -38.346 1.00 54.94 93 GLY A O 1
ATOM 687 N N . GLY A 1 94 ? -41.452 19.375 -40.372 1.00 53.16 94 GLY A N 1
ATOM 688 C CA . GLY A 1 94 ? -42.449 20.201 -41.065 1.00 53.16 94 GLY A CA 1
ATOM 689 C C . GLY A 1 94 ? -41.853 20.608 -42.417 1.00 53.16 94 GLY A C 1
ATOM 690 O O . GLY A 1 94 ? -40.732 21.089 -42.455 1.00 53.16 94 GLY A O 1
ATOM 691 N N . GLY A 1 95 ? -42.434 20.370 -43.589 1.00 51.22 95 GLY A N 1
ATOM 692 C CA . GLY A 1 95 ? -43.834 20.176 -43.940 1.00 51.22 95 GLY A CA 1
ATOM 693 C C . GLY A 1 95 ? -44.250 21.313 -44.878 1.00 51.22 95 GLY A C 1
ATOM 694 O O . GLY A 1 95 ? -44.462 22.423 -44.408 1.00 51.22 95 GLY A O 1
ATOM 695 N N . GLY A 1 96 ? -44.393 21.016 -46.178 1.00 48.81 96 GLY A N 1
ATOM 696 C CA . GLY A 1 96 ? -44.959 21.907 -47.209 1.00 48.81 96 GLY A CA 1
ATOM 697 C C . GLY A 1 96 ? -43.915 22.764 -47.940 1.00 48.81 96 GLY A C 1
ATOM 698 O O . GLY A 1 96 ? -42.982 23.253 -47.326 1.00 48.81 96 GLY A O 1
ATOM 699 N N . GLY A 1 97 ? -43.964 22.984 -49.251 1.00 49.09 97 GLY A N 1
ATOM 700 C CA . GLY A 1 97 ? -44.995 22.721 -50.251 1.00 49.09 97 GLY A CA 1
ATOM 701 C C . GLY A 1 97 ? -44.989 23.880 -51.256 1.00 49.09 97 GLY A C 1
ATOM 702 O O . GLY A 1 97 ? -45.029 25.020 -50.814 1.00 49.09 97 GLY A O 1
ATOM 703 N N . GLY A 1 98 ? -44.967 23.579 -52.564 1.00 48.34 98 GLY A N 1
ATOM 704 C CA . GLY A 1 98 ? -45.158 24.539 -53.674 1.00 48.34 98 GLY A CA 1
ATOM 705 C C . GLY A 1 98 ? -44.023 25.562 -53.845 1.00 48.34 98 GLY A C 1
ATOM 706 O O . GLY A 1 98 ? -43.394 25.971 -52.885 1.00 48.34 98 GLY A O 1
ATOM 707 N N . GLY A 1 99 ? -43.647 26.028 -55.024 1.00 52.41 99 GLY A N 1
ATOM 708 C CA . GLY A 1 99 ? -44.223 25.961 -56.355 1.00 52.41 99 GLY A CA 1
ATOM 709 C C . GLY A 1 99 ? -43.420 26.932 -57.236 1.00 52.41 99 GLY A C 1
ATOM 710 O O . GLY A 1 99 ? -42.807 27.865 -56.726 1.00 52.41 99 GLY A O 1
ATOM 711 N N . ASP A 1 100 ? -43.391 26.639 -58.537 1.00 55.31 100 ASP A N 1
ATOM 712 C CA . ASP A 1 100 ? -43.478 27.612 -59.638 1.00 55.31 100 ASP A CA 1
ATOM 713 C C . ASP A 1 100 ? -42.568 28.865 -59.571 1.00 55.31 100 ASP A C 1
ATOM 715 O O . ASP A 1 100 ? -42.847 29.851 -58.904 1.00 55.31 100 ASP A O 1
ATOM 719 N N . GLY A 1 101 ? -41.484 28.920 -60.347 1.00 58.66 101 GLY A N 1
ATOM 720 C CA . GLY A 1 101 ? -41.579 29.452 -61.711 1.00 58.66 101 GLY A CA 1
ATOM 721 C C . GLY A 1 101 ? -40.440 30.453 -62.012 1.00 58.66 101 GLY A C 1
ATOM 722 O O . GLY A 1 101 ? -39.667 30.771 -61.114 1.00 58.66 101 GLY A O 1
ATOM 723 N N . PRO A 1 102 ? -40.276 30.891 -63.274 1.00 71.38 102 PRO A N 1
ATOM 724 C CA . PRO A 1 102 ? -38.968 31.048 -63.927 1.00 71.38 102 PRO A CA 1
ATOM 725 C C . PRO A 1 102 ? -38.490 32.503 -64.071 1.00 71.38 102 PRO A C 1
ATOM 727 O O . PRO A 1 102 ? -39.287 33.420 -63.887 1.00 71.38 102 PRO A O 1
ATOM 730 N N . SER A 1 103 ? -37.226 32.682 -64.495 1.00 55.09 103 SER A N 1
ATOM 731 C CA . SER A 1 103 ? -36.678 33.697 -65.446 1.00 55.09 103 SER A CA 1
ATOM 732 C C . SER A 1 103 ? -35.167 33.858 -65.174 1.00 55.09 103 SER A C 1
ATOM 734 O O . SER A 1 103 ? -34.788 34.043 -64.024 1.00 55.09 103 SER A O 1
ATOM 736 N N . THR A 1 104 ? -34.263 33.503 -66.103 1.00 67.00 104 THR A N 1
ATOM 737 C CA . THR A 1 104 ? -33.547 34.419 -67.040 1.00 67.00 104 THR A CA 1
ATOM 738 C C . THR A 1 104 ? -33.032 35.684 -66.342 1.00 67.00 104 THR A C 1
ATOM 740 O O . THR A 1 104 ? -33.814 36.370 -65.697 1.00 67.00 104 THR A O 1
ATOM 743 N N . GLU A 1 105 ? -31.750 36.035 -66.399 1.00 51.66 105 GLU A N 1
ATOM 744 C CA . GLU A 1 105 ? -30.872 36.170 -67.580 1.00 51.66 105 GLU A CA 1
ATOM 745 C C . GLU A 1 105 ? -29.444 35.643 -67.355 1.00 51.66 105 GLU A C 1
ATOM 747 O O . GLU A 1 105 ? -28.971 35.655 -66.195 1.00 51.66 105 GLU A O 1
#

Sequence (105 aa):
MWKVLLHNDEIHTFEFVTETLATAIPTITRMKAHEICVTTHNHGRGLVTTVWKSQATQHCIALQRKGLSVSVAKDGSGGPNQGGGGGDGDGGGGGGGGGDGPSTE

Radius of gyration: 27.81 Å; chains: 1; bounding box: 56×47×78 Å